Protein AF-A0A8T5UE97-F1 (afdb_monomer_lite)

Radius of gyration: 17.83 Å; chains: 1; bounding box: 37×29×55 Å

Secondary structure (DSSP, 8-state):
-TTSSS-HHHHHHHHHHHHHHHHHHHHHHHHHHT-HHHHHHSHHHHHHHHHIIIIIHHHHHHHHHHHHHHHHHHHHHHHHHHHS-----GGGGHHHHHHHHHHHHHHHHHT--HHHHHHHHHHHHHHHHHHHHH-HHHHHHHTT-

pLDDT: mean 88.89, std 12.0, range [39.75, 97.94]

Sequence (145 aa):
MLFQFGDPLFFVLWLILATVIVFLIMYIAVRLVVSKTKASDKWVLILVLAFIAVLLLPIIVGAVMTVLNLIGGALASLRSALDGGGHNFLGNFAPIIFFLLLLAFTKFLVSISWEHALWVSLLTLFILYIIYSLIPELYNFVQFG

Structure (mmCIF, N/CA/C/O backbone):
data_AF-A0A8T5UE97-F1
#
_entry.id   AF-A0A8T5UE97-F1
#
loop_
_atom_site.group_PDB
_atom_site.id
_atom_site.type_symbol
_atom_site.label_atom_id
_atom_site.label_alt_id
_atom_site.label_comp_id
_atom_site.label_asym_id
_atom_site.label_entity_id
_atom_site.label_seq_id
_atom_site.pdbx_PDB_ins_code
_atom_site.Cartn_x
_atom_site.Cartn_y
_atom_site.Cartn_z
_atom_site.occupancy
_atom_site.B_iso_or_equiv
_atom_site.auth_seq_id
_atom_site.auth_comp_id
_atom_site.auth_asym_id
_atom_site.auth_atom_id
_atom_site.pdbx_PDB_model_num
ATOM 1 N N . MET A 1 1 ? 15.645 -16.531 -9.082 1.00 46.41 1 MET A N 1
ATOM 2 C CA . MET A 1 1 ? 16.631 -15.796 -8.261 1.00 46.41 1 MET A CA 1
ATOM 3 C C . MET A 1 1 ? 15.958 -15.182 -7.021 1.00 46.41 1 MET A C 1
ATOM 5 O O . MET A 1 1 ? 16.250 -14.062 -6.651 1.00 46.41 1 MET A O 1
ATOM 9 N N . LEU A 1 2 ? 15.065 -15.926 -6.345 1.00 42.44 2 LEU A N 1
ATOM 10 C CA . LEU A 1 2 ? 14.198 -15.418 -5.262 1.00 42.44 2 LEU A CA 1
ATOM 11 C C . LEU A 1 2 ? 14.874 -15.351 -3.876 1.00 42.44 2 LEU A C 1
ATOM 13 O O . LEU A 1 2 ? 14.238 -14.931 -2.923 1.00 42.44 2 LEU A O 1
ATOM 17 N N . PHE A 1 3 ? 16.137 -15.779 -3.749 1.00 51.69 3 PHE A N 1
ATOM 18 C CA . PHE A 1 3 ? 16.841 -15.928 -2.461 1.00 51.69 3 PHE A CA 1
ATOM 19 C C . PHE A 1 3 ? 18.337 -15.578 -2.542 1.00 51.69 3 PHE A C 1
ATOM 21 O O . PHE A 1 3 ? 19.134 -16.083 -1.758 1.00 51.69 3 PHE A O 1
ATOM 28 N N . GLN A 1 4 ? 18.752 -14.792 -3.541 1.00 48.94 4 GLN A N 1
ATOM 29 C CA . GLN A 1 4 ? 20.179 -14.592 -3.836 1.00 48.94 4 GLN A CA 1
ATOM 30 C C . GLN A 1 4 ? 20.810 -13.339 -3.214 1.00 48.94 4 GLN A C 1
ATOM 32 O O . GLN A 1 4 ? 22.026 -13.194 -3.293 1.00 48.94 4 GLN A O 1
ATOM 37 N N . PHE A 1 5 ? 20.035 -12.472 -2.558 1.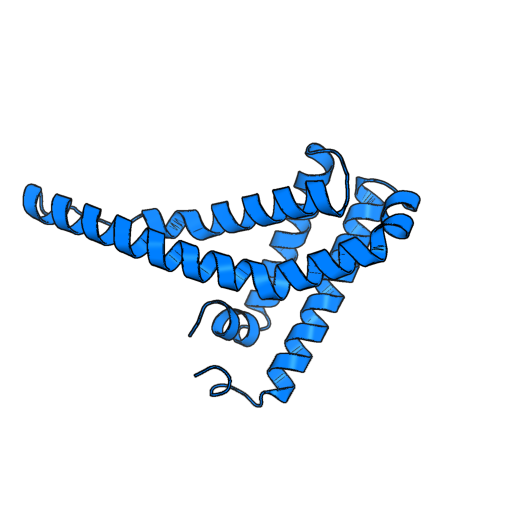00 51.38 5 PHE A N 1
ATOM 38 C CA . PHE A 1 5 ? 20.547 -11.246 -1.945 1.00 51.38 5 PHE A CA 1
ATOM 39 C C . PHE A 1 5 ? 20.044 -11.129 -0.503 1.00 51.38 5 PHE A C 1
ATOM 41 O O . PHE A 1 5 ? 18.864 -10.885 -0.267 1.00 51.38 5 PHE A O 1
ATOM 48 N N . GLY A 1 6 ? 20.950 -11.337 0.455 1.00 58.59 6 GLY A N 1
ATOM 49 C CA . GLY A 1 6 ? 20.649 -11.357 1.888 1.00 58.59 6 GLY A CA 1
ATOM 50 C C . GLY A 1 6 ? 20.182 -12.727 2.382 1.00 58.59 6 GLY A C 1
ATOM 51 O O . GLY A 1 6 ? 19.520 -13.474 1.665 1.00 58.59 6 GLY A O 1
ATOM 52 N N . ASP A 1 7 ? 20.555 -13.071 3.615 1.00 71.88 7 ASP A N 1
ATOM 53 C CA . ASP A 1 7 ? 20.069 -14.277 4.287 1.00 71.88 7 ASP A CA 1
ATOM 54 C C . ASP A 1 7 ? 18.526 -14.278 4.224 1.00 71.88 7 ASP A C 1
ATOM 56 O O . ASP A 1 7 ? 17.917 -13.310 4.699 1.00 71.88 7 ASP A O 1
ATOM 60 N N . PRO A 1 8 ? 17.860 -15.296 3.640 1.00 75.62 8 PRO A N 1
ATOM 61 C CA . PRO A 1 8 ? 16.398 -15.335 3.508 1.00 75.62 8 PRO A CA 1
ATOM 62 C C . PRO A 1 8 ? 15.670 -15.071 4.831 1.00 75.62 8 PRO A C 1
ATOM 64 O O . PRO A 1 8 ? 14.575 -14.507 4.855 1.00 75.62 8 PRO A O 1
ATOM 67 N N . LEU A 1 9 ? 16.321 -15.427 5.939 1.00 80.19 9 LEU A N 1
ATOM 68 C CA . LEU A 1 9 ? 15.894 -15.118 7.293 1.00 80.19 9 LEU A CA 1
ATOM 69 C C . LEU A 1 9 ? 15.716 -13.607 7.531 1.00 80.19 9 LEU A C 1
ATOM 71 O O . LEU A 1 9 ? 14.667 -13.193 8.022 1.00 80.19 9 LEU A O 1
ATOM 75 N N . PHE A 1 10 ? 16.692 -12.771 7.162 1.00 79.12 10 PHE A N 1
ATOM 76 C CA . PHE A 1 10 ? 16.605 -11.317 7.343 1.00 79.12 10 PHE A CA 1
ATOM 77 C C . PHE A 1 10 ? 15.486 -10.710 6.504 1.00 79.12 10 PHE A C 1
ATOM 79 O O . PHE A 1 10 ? 14.767 -9.848 7.001 1.00 79.12 10 PHE A O 1
ATOM 86 N N . PHE A 1 11 ? 15.283 -11.187 5.273 1.00 78.44 11 PHE A N 1
ATOM 87 C CA . PHE A 1 11 ? 14.164 -10.729 4.450 1.00 78.44 11 PHE A CA 1
ATOM 88 C C . PHE A 1 11 ? 12.816 -11.008 5.127 1.00 78.44 11 PHE A C 1
ATOM 90 O O . PHE A 1 11 ? 11.988 -10.107 5.255 1.00 78.44 11 PHE A O 1
ATOM 97 N N . VAL A 1 12 ? 12.608 -12.236 5.614 1.00 86.00 12 VAL A N 1
ATOM 98 C CA . VAL A 1 12 ? 11.372 -12.604 6.320 1.00 86.00 12 VAL A CA 1
ATOM 99 C C . VAL A 1 12 ? 11.187 -11.757 7.583 1.00 86.00 12 VAL A C 1
ATOM 101 O O . VAL A 1 12 ? 10.081 -11.280 7.838 1.00 86.00 12 VAL A O 1
ATOM 104 N N . LEU A 1 13 ? 12.253 -11.513 8.350 1.00 87.69 13 LEU A N 1
ATOM 105 C CA . LEU A 1 13 ? 12.196 -10.659 9.540 1.00 87.69 13 LEU A CA 1
ATOM 106 C C . LEU A 1 13 ? 11.823 -9.211 9.196 1.00 87.69 13 LEU A C 1
ATOM 108 O O . LEU A 1 13 ? 10.941 -8.642 9.842 1.00 87.69 13 LEU A O 1
ATOM 112 N N . TRP A 1 14 ? 12.430 -8.631 8.158 1.00 87.12 14 TRP A N 1
ATOM 113 C CA . TRP A 1 14 ? 12.087 -7.291 7.680 1.00 87.12 14 TRP A CA 1
ATOM 114 C C . TRP A 1 14 ? 10.653 -7.215 7.162 1.00 87.12 14 TRP A C 1
ATOM 116 O O . TRP A 1 14 ? 9.955 -6.241 7.442 1.00 87.12 14 TRP A O 1
ATOM 126 N N . LEU A 1 15 ? 10.184 -8.253 6.466 1.00 90.31 15 LEU A N 1
ATOM 127 C CA . LEU A 1 15 ? 8.819 -8.332 5.957 1.00 90.31 15 LEU A CA 1
ATOM 128 C C . LEU A 1 15 ? 7.799 -8.351 7.099 1.00 90.31 15 LEU A C 1
ATOM 130 O O . LEU A 1 15 ? 6.807 -7.616 7.061 1.00 90.31 15 LEU A O 1
ATOM 134 N N . ILE A 1 16 ? 8.053 -9.166 8.126 1.00 92.69 16 ILE A N 1
ATOM 135 C CA . ILE A 1 16 ? 7.222 -9.224 9.333 1.00 92.69 16 ILE A CA 1
ATOM 136 C C . ILE A 1 16 ? 7.226 -7.860 10.021 1.00 92.69 16 ILE A C 1
ATOM 138 O O . ILE A 1 16 ? 6.156 -7.327 10.316 1.00 92.69 16 ILE A O 1
ATOM 142 N N . LEU A 1 17 ? 8.403 -7.265 10.230 1.00 92.25 17 LEU A N 1
ATOM 143 C CA . LEU A 1 17 ? 8.528 -5.968 10.891 1.00 92.25 17 LEU A CA 1
ATOM 144 C C . LEU A 1 17 ? 7.775 -4.867 10.131 1.00 92.25 17 LEU A C 1
ATOM 146 O O . LEU A 1 17 ? 6.973 -4.153 10.731 1.00 92.25 17 LEU A O 1
ATOM 150 N N . ALA A 1 18 ? 7.972 -4.759 8.816 1.00 92.38 18 ALA A N 1
ATOM 151 C CA . ALA A 1 18 ? 7.270 -3.792 7.977 1.00 92.38 18 ALA A CA 1
ATOM 152 C C . ALA A 1 18 ? 5.753 -4.009 8.014 1.00 92.38 18 ALA A C 1
ATOM 154 O O . ALA A 1 18 ? 5.001 -3.051 8.180 1.00 92.38 18 ALA A O 1
ATOM 155 N N . THR A 1 19 ? 5.299 -5.264 7.946 1.00 95.12 19 THR A N 1
ATOM 156 C CA . THR A 1 19 ? 3.872 -5.604 8.048 1.00 95.12 19 THR A CA 1
ATOM 157 C C . THR A 1 19 ? 3.291 -5.164 9.390 1.00 95.12 19 THR A C 1
ATOM 159 O O . THR A 1 19 ? 2.220 -4.562 9.418 1.00 95.12 19 THR A O 1
ATOM 162 N N . VAL A 1 20 ? 3.996 -5.410 10.498 1.00 96.62 20 VAL A N 1
ATOM 163 C CA . VAL A 1 20 ? 3.565 -4.990 11.840 1.00 96.62 20 VAL A CA 1
ATOM 164 C C . VAL A 1 20 ? 3.503 -3.467 11.944 1.00 96.62 20 VAL A C 1
ATOM 166 O O . VAL A 1 20 ? 2.507 -2.935 12.434 1.00 96.62 20 VAL A O 1
ATOM 169 N N . ILE A 1 21 ? 4.519 -2.752 11.456 1.00 95.56 21 ILE A N 1
ATOM 170 C CA . ILE A 1 21 ? 4.541 -1.282 11.480 1.00 95.56 21 ILE A CA 1
ATOM 171 C C . ILE A 1 21 ? 3.372 -0.721 10.664 1.00 95.56 21 ILE A C 1
ATOM 173 O O . ILE A 1 21 ? 2.605 0.096 11.176 1.00 95.56 21 ILE A O 1
ATOM 177 N N . VAL A 1 22 ? 3.192 -1.188 9.425 1.00 96.56 22 VAL A N 1
ATOM 178 C CA . VAL A 1 22 ? 2.090 -0.749 8.558 1.00 96.56 22 VAL A CA 1
ATOM 179 C C . VAL A 1 22 ? 0.746 -1.079 9.198 1.00 96.56 22 VAL A C 1
ATOM 181 O O . VAL A 1 22 ? -0.125 -0.215 9.245 1.00 96.56 22 VAL A O 1
ATOM 184 N N . PHE A 1 23 ? 0.585 -2.269 9.776 1.00 97.75 23 PHE A N 1
ATOM 185 C CA . PHE A 1 23 ? -0.625 -2.648 10.503 1.00 97.75 23 PHE A CA 1
ATOM 186 C C . PHE A 1 23 ? -0.944 -1.675 11.641 1.00 97.75 23 PHE A C 1
ATOM 188 O O . PHE A 1 23 ? -2.066 -1.171 11.709 1.00 97.75 23 PHE A O 1
ATOM 195 N N . LEU A 1 24 ? 0.023 -1.382 12.515 1.00 97.38 24 LEU A N 1
ATOM 196 C CA . LEU A 1 24 ? -0.179 -0.483 13.654 1.00 97.38 24 LEU A CA 1
ATOM 197 C C . LEU A 1 24 ? -0.575 0.919 13.192 1.00 97.38 24 LEU A C 1
ATOM 199 O O . LEU A 1 24 ? -1.510 1.516 13.728 1.00 97.38 24 LEU A O 1
ATOM 203 N N . ILE A 1 25 ? 0.099 1.420 12.163 1.00 95.75 25 ILE A N 1
ATOM 204 C CA . ILE A 1 25 ? -0.186 2.722 11.572 1.00 95.75 25 ILE A CA 1
ATOM 205 C C . ILE A 1 25 ? -1.582 2.755 10.954 1.00 95.75 25 ILE A C 1
ATOM 207 O O . ILE A 1 25 ? -2.352 3.668 11.248 1.00 95.75 25 ILE A O 1
ATOM 211 N N . MET A 1 26 ? -1.940 1.764 10.138 1.00 96.56 26 MET A N 1
ATOM 212 C CA . MET A 1 26 ? -3.266 1.680 9.529 1.00 96.56 26 MET A CA 1
ATOM 213 C C . MET A 1 26 ? -4.356 1.549 10.589 1.00 96.56 26 MET A C 1
ATOM 215 O O . MET A 1 26 ? -5.402 2.186 10.481 1.00 96.56 26 MET A O 1
ATOM 219 N N . TYR A 1 27 ? -4.112 0.770 11.642 1.00 97.38 27 TYR A N 1
ATOM 220 C CA . TYR A 1 27 ? -5.034 0.623 12.760 1.00 97.38 27 TYR A CA 1
ATOM 221 C C . TYR A 1 27 ? -5.262 1.959 13.477 1.00 97.38 27 TYR A C 1
ATOM 223 O O . TYR A 1 27 ? -6.408 2.348 13.713 1.00 97.38 27 TYR A O 1
ATOM 231 N N . ILE A 1 28 ? -4.188 2.698 13.774 1.00 96.50 28 ILE A N 1
ATOM 232 C CA . ILE A 1 28 ? -4.271 4.041 14.362 1.00 96.50 28 ILE A CA 1
ATOM 233 C C . ILE A 1 28 ? -4.981 5.004 13.403 1.00 96.50 28 ILE A C 1
ATOM 235 O O . ILE A 1 28 ? -5.865 5.741 13.836 1.00 96.50 28 ILE A O 1
ATOM 239 N N . ALA A 1 29 ? -4.666 4.966 12.109 1.00 96.12 29 ALA A N 1
AT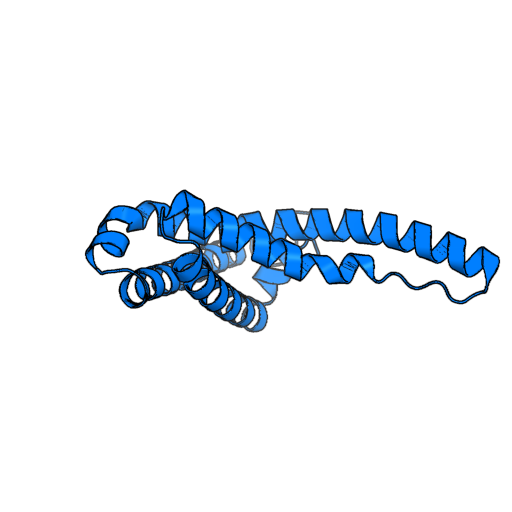OM 240 C CA . ALA A 1 29 ? -5.297 5.811 11.102 1.00 96.12 29 ALA A CA 1
ATOM 241 C C . ALA A 1 29 ? -6.807 5.559 11.035 1.00 96.12 29 ALA A C 1
ATOM 243 O O . ALA A 1 29 ? -7.585 6.498 11.159 1.00 96.12 29 ALA A O 1
ATOM 244 N N . VAL A 1 30 ? -7.247 4.301 10.945 1.00 97.00 30 VAL A N 1
ATOM 245 C CA . VAL A 1 30 ? -8.678 3.949 10.967 1.00 97.00 30 VAL A CA 1
ATOM 246 C C . VAL A 1 30 ? -9.326 4.373 12.288 1.00 97.00 30 VAL A C 1
ATOM 248 O O . VAL A 1 30 ? -10.454 4.867 12.291 1.00 97.00 30 VAL A O 1
ATOM 251 N N . ARG A 1 31 ? -8.619 4.244 13.415 1.00 96.88 31 ARG A N 1
ATOM 252 C CA . ARG A 1 31 ? -9.121 4.654 14.733 1.00 96.88 31 ARG A CA 1
ATOM 253 C C . ARG A 1 31 ? -9.369 6.160 14.833 1.00 96.88 31 ARG A C 1
ATOM 255 O O . ARG A 1 31 ? -10.358 6.550 15.452 1.00 96.88 31 ARG A O 1
ATOM 262 N N . LEU A 1 32 ? -8.466 6.970 14.280 1.00 95.56 32 LEU A N 1
ATOM 263 C CA . LEU A 1 32 ? -8.511 8.434 14.338 1.00 95.56 32 LEU A CA 1
ATOM 264 C C . LEU A 1 32 ? -9.424 9.035 13.268 1.00 95.56 32 LEU A C 1
ATOM 266 O O . LEU A 1 32 ? -10.172 9.960 13.558 1.00 95.56 32 LEU A O 1
ATOM 270 N N . VAL A 1 33 ? -9.359 8.503 12.048 1.00 95.06 33 VAL A N 1
ATOM 271 C CA . VAL A 1 33 ? -10.088 9.019 10.884 1.00 95.06 33 VAL A CA 1
ATOM 272 C C . VAL A 1 33 ? -11.531 8.519 10.866 1.00 95.06 33 VAL A C 1
ATOM 274 O O . VAL A 1 33 ? -12.410 9.247 10.428 1.00 95.06 33 VAL A O 1
ATOM 277 N N . VAL A 1 34 ? -11.791 7.290 11.330 1.00 94.88 34 VAL A N 1
ATOM 278 C CA . VAL A 1 34 ? -13.122 6.666 11.249 1.00 94.88 34 VAL A CA 1
ATOM 279 C C . VAL A 1 34 ? -13.751 6.505 12.626 1.00 94.88 34 VAL A C 1
ATOM 281 O O . VAL A 1 34 ? -14.731 7.172 12.934 1.00 94.88 34 VAL A O 1
ATOM 284 N N . SER A 1 35 ? -13.253 5.570 13.439 1.00 94.50 35 SER A N 1
ATOM 285 C CA . SER A 1 35 ? -13.704 5.360 14.825 1.00 94.50 35 SER A CA 1
ATOM 286 C C . SER A 1 35 ? -12.948 4.217 15.505 1.00 94.50 35 SER A C 1
ATOM 288 O O . SER A 1 35 ? -12.417 3.305 14.866 1.00 94.50 35 SER A O 1
ATOM 290 N N . LYS A 1 36 ? -12.971 4.219 16.845 1.00 94.88 36 LYS A N 1
ATOM 291 C CA . LYS A 1 36 ? -12.417 3.141 17.683 1.00 94.88 36 LYS A CA 1
ATOM 292 C C . LYS A 1 36 ? -13.097 1.792 17.447 1.00 94.88 36 LYS A C 1
ATOM 294 O O . LYS A 1 36 ? -12.403 0.783 17.382 1.00 94.88 36 LYS A O 1
ATOM 299 N N . THR A 1 37 ? -14.421 1.785 17.307 1.00 94.75 37 THR A N 1
ATOM 300 C CA . THR A 1 37 ? -15.203 0.568 17.049 1.00 94.75 37 THR A CA 1
ATOM 301 C C . THR A 1 37 ? -14.816 -0.034 15.709 1.00 94.75 37 THR A C 1
ATOM 303 O O . THR A 1 37 ? -14.422 -1.191 15.656 1.00 94.75 37 THR A O 1
ATOM 306 N N . LYS A 1 38 ? -14.770 0.771 14.639 1.00 93.75 38 LYS A N 1
ATOM 307 C CA . LYS A 1 38 ? -14.411 0.268 13.309 1.00 93.75 38 LYS A CA 1
ATOM 308 C C . LYS A 1 38 ? -13.001 -0.317 13.253 1.00 93.75 38 LYS A C 1
ATOM 310 O O . LYS A 1 38 ? -12.812 -1.367 12.642 1.00 93.75 38 LYS A O 1
ATOM 315 N N . ALA A 1 39 ? -12.030 0.343 13.887 1.00 93.38 39 ALA A N 1
ATOM 316 C CA . ALA A 1 39 ? -10.663 -0.166 13.970 1.00 93.38 39 ALA A CA 1
ATOM 317 C C . ALA A 1 39 ? -10.619 -1.523 14.691 1.00 93.38 39 ALA A C 1
ATOM 319 O O . ALA A 1 39 ? -10.015 -2.467 14.185 1.00 93.38 39 ALA A O 1
ATOM 320 N N . SER A 1 40 ? -11.322 -1.637 15.822 1.00 95.62 40 SER A N 1
ATOM 321 C CA . SER A 1 40 ? -11.406 -2.875 16.600 1.00 95.62 40 SER A CA 1
ATOM 322 C C . SER A 1 40 ? -12.192 -3.983 15.899 1.00 95.62 40 SER A C 1
ATOM 324 O O . SER A 1 40 ? -11.861 -5.142 16.083 1.00 95.62 40 SER A O 1
ATOM 326 N N . ASP A 1 41 ? -13.204 -3.674 15.091 1.00 96.38 41 ASP A N 1
ATOM 327 C CA . ASP A 1 41 ? -14.007 -4.691 14.395 1.00 96.38 41 ASP A CA 1
ATOM 328 C C . ASP A 1 41 ? -13.286 -5.241 13.159 1.00 96.38 41 ASP A C 1
ATOM 330 O O . ASP A 1 41 ? -13.524 -6.366 12.717 1.00 96.38 41 ASP A O 1
ATOM 334 N N . LYS A 1 42 ? -12.417 -4.424 12.555 1.00 96.19 42 LYS A N 1
ATOM 335 C CA . LYS A 1 42 ? -11.747 -4.722 11.284 1.00 96.19 42 LYS A CA 1
ATOM 336 C C . LYS A 1 42 ? -10.251 -4.973 11.432 1.00 96.19 42 LYS A C 1
ATOM 338 O O . LYS A 1 42 ? -9.574 -5.070 10.415 1.00 96.19 42 LYS A O 1
ATOM 343 N N . TRP A 1 43 ? -9.735 -5.139 12.650 1.00 96.50 43 TRP A N 1
ATOM 344 C CA . TRP A 1 43 ? -8.300 -5.303 12.907 1.00 96.50 43 TRP A CA 1
ATOM 345 C C . TRP A 1 43 ? -7.660 -6.430 12.081 1.00 96.50 43 TRP A C 1
ATOM 347 O O . TRP A 1 43 ? -6.597 -6.225 11.505 1.00 96.50 43 TRP A O 1
ATOM 357 N N . VAL A 1 44 ? -8.335 -7.576 11.923 1.00 97.31 44 VAL A N 1
ATOM 358 C CA . VAL A 1 44 ? -7.842 -8.686 11.084 1.00 97.31 44 VAL A CA 1
ATOM 359 C C . VAL A 1 44 ? -7.717 -8.258 9.623 1.00 97.31 44 VAL A C 1
ATOM 361 O O . VAL A 1 44 ? -6.711 -8.527 8.978 1.00 97.31 44 VAL A O 1
ATOM 364 N N . LEU A 1 45 ? -8.720 -7.554 9.094 1.00 97.94 45 LEU A N 1
ATOM 365 C CA . LEU A 1 45 ? -8.715 -7.086 7.707 1.00 97.94 45 LEU A CA 1
ATOM 366 C C . LEU A 1 45 ? -7.688 -5.970 7.489 1.00 97.94 45 LEU A C 1
ATOM 368 O O . LEU A 1 45 ? -7.106 -5.892 6.413 1.00 97.94 45 LEU A O 1
ATOM 372 N N . ILE A 1 46 ? -7.421 -5.155 8.512 1.00 97.31 46 ILE A N 1
ATOM 373 C CA . ILE A 1 46 ? -6.338 -4.166 8.503 1.00 97.31 46 ILE A CA 1
ATOM 374 C C . ILE A 1 46 ? -4.971 -4.867 8.496 1.00 97.31 46 ILE A C 1
ATOM 376 O O . ILE A 1 46 ? -4.092 -4.452 7.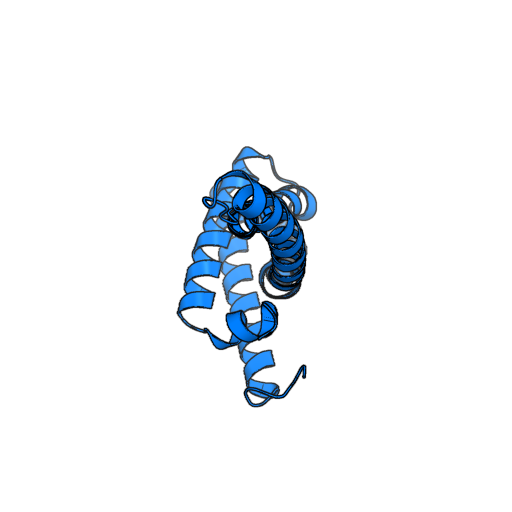750 1.00 97.31 46 ILE A O 1
ATOM 380 N N . LEU A 1 47 ? -4.794 -5.951 9.259 1.00 97.56 47 LEU A N 1
ATOM 381 C CA . LEU A 1 47 ? -3.564 -6.752 9.247 1.00 97.56 47 LEU A CA 1
ATOM 382 C C . LEU A 1 47 ? -3.336 -7.418 7.885 1.00 97.56 47 LEU A C 1
ATOM 384 O O . LEU A 1 47 ? -2.240 -7.342 7.335 1.00 97.56 47 LEU A O 1
ATOM 388 N N . VAL A 1 48 ? -4.381 -8.022 7.315 1.00 97.12 48 VAL A N 1
ATOM 389 C CA . VAL A 1 48 ? -4.334 -8.600 5.965 1.00 97.12 48 VAL A CA 1
ATOM 390 C C . VAL A 1 48 ? -3.989 -7.525 4.937 1.00 97.12 48 VAL A C 1
ATOM 392 O O . VAL A 1 48 ? -3.129 -7.742 4.090 1.00 97.12 48 VAL A O 1
ATOM 395 N N . LEU A 1 49 ? -4.608 -6.348 5.029 1.00 97.12 49 LEU A N 1
ATOM 396 C CA . LEU A 1 49 ? -4.314 -5.232 4.139 1.00 97.12 49 LEU A CA 1
ATOM 397 C C . LEU A 1 49 ? -2.873 -4.733 4.287 1.00 97.12 49 LEU A C 1
ATOM 399 O O . LEU A 1 49 ? -2.230 -4.484 3.275 1.00 97.12 49 LEU A O 1
ATOM 403 N N . ALA A 1 50 ? -2.343 -4.643 5.506 1.00 97.00 50 ALA A N 1
ATOM 404 C CA . ALA A 1 50 ? -0.947 -4.287 5.738 1.00 97.00 50 ALA A CA 1
ATOM 405 C C . ALA A 1 50 ? 0.008 -5.291 5.076 1.00 97.00 50 ALA A C 1
ATOM 407 O O . ALA A 1 50 ? 0.955 -4.891 4.403 1.00 97.00 50 ALA A O 1
ATOM 408 N N . PHE A 1 51 ? -0.282 -6.589 5.187 1.00 94.88 51 PHE A N 1
ATOM 409 C CA . PHE A 1 51 ? 0.500 -7.627 4.518 1.00 94.88 51 PHE A CA 1
ATOM 410 C C . PHE A 1 51 ? 0.418 -7.518 2.988 1.00 94.88 51 PHE A C 1
ATOM 412 O O . PHE A 1 51 ? 1.443 -7.546 2.308 1.00 94.88 51 PHE A O 1
ATOM 419 N N . ILE A 1 52 ? -0.786 -7.326 2.435 1.00 94.50 52 ILE A N 1
ATOM 420 C CA . ILE A 1 52 ? -0.992 -7.087 0.997 1.00 94.50 52 ILE A CA 1
ATOM 421 C C . ILE A 1 52 ? -0.207 -5.850 0.546 1.00 94.50 52 ILE A C 1
ATOM 423 O O . ILE A 1 52 ? 0.438 -5.887 -0.498 1.00 94.50 52 ILE A O 1
ATOM 427 N N . ALA A 1 53 ? -0.239 -4.773 1.328 1.00 93.81 53 ALA A N 1
ATOM 428 C CA . ALA A 1 53 ? 0.412 -3.514 1.001 1.00 93.81 53 ALA A CA 1
ATOM 429 C C . ALA A 1 53 ? 1.941 -3.619 0.984 1.00 93.81 53 ALA A C 1
ATOM 431 O O . ALA A 1 53 ? 2.573 -3.026 0.113 1.00 93.81 53 ALA A O 1
ATOM 432 N N . VAL A 1 54 ? 2.523 -4.386 1.910 1.00 92.50 54 VAL A N 1
ATOM 433 C CA . VAL A 1 54 ? 3.977 -4.571 1.999 1.00 92.50 54 VAL A CA 1
ATOM 434 C C . VAL A 1 54 ? 4.487 -5.595 0.983 1.00 92.50 54 VAL A C 1
ATOM 436 O O . VAL A 1 54 ? 5.550 -5.378 0.404 1.00 92.50 54 VAL A O 1
ATOM 439 N N . LEU A 1 55 ? 3.757 -6.696 0.761 1.00 90.06 55 LEU A N 1
ATOM 440 C CA . LEU A 1 55 ? 4.228 -7.815 -0.062 1.00 90.06 55 LEU A CA 1
ATOM 441 C C . LEU A 1 55 ? 3.639 -7.830 -1.473 1.00 90.06 55 LEU A C 1
ATOM 443 O O . LEU A 1 55 ? 4.376 -7.895 -2.449 1.00 90.06 55 LEU A O 1
ATOM 447 N N . LEU A 1 56 ? 2.311 -7.835 -1.601 1.00 90.00 56 LEU A N 1
ATOM 448 C CA . LEU A 1 56 ? 1.657 -8.110 -2.884 1.00 90.00 56 LEU A CA 1
ATOM 449 C C . LEU A 1 56 ? 1.588 -6.874 -3.778 1.00 90.00 56 LEU A C 1
ATOM 451 O O . LEU A 1 56 ? 1.820 -6.983 -4.981 1.00 90.00 56 LEU A O 1
ATOM 455 N N . LEU A 1 57 ? 1.273 -5.703 -3.216 1.00 89.94 57 LEU A N 1
ATOM 456 C CA . LEU A 1 57 ? 1.148 -4.476 -4.002 1.00 89.94 57 LEU A CA 1
ATOM 457 C C . LEU A 1 57 ? 2.430 -4.122 -4.760 1.00 89.94 57 LEU A C 1
ATOM 459 O O . LEU A 1 57 ? 2.311 -3.824 -5.950 1.00 89.94 57 LEU A O 1
ATOM 463 N N . PRO A 1 58 ? 3.640 -4.173 -4.170 1.00 86.94 58 PRO A N 1
ATOM 464 C CA . PRO A 1 58 ? 4.821 -3.780 -4.921 1.00 86.94 58 PRO A CA 1
ATOM 465 C C . PRO A 1 58 ? 5.190 -4.810 -6.002 1.00 86.94 58 PRO A C 1
ATOM 467 O O . PRO A 1 58 ? 5.639 -4.395 -7.066 1.00 86.94 58 PRO A O 1
ATOM 470 N N . ILE A 1 59 ? 4.873 -6.104 -5.822 1.00 88.38 59 ILE A N 1
ATOM 471 C CA . ILE A 1 59 ? 5.006 -7.130 -6.880 1.00 88.38 59 ILE A CA 1
ATOM 472 C C . ILE A 1 59 ? 4.097 -6.794 -8.063 1.00 88.38 59 ILE A C 1
ATOM 474 O O . ILE A 1 59 ? 4.538 -6.759 -9.214 1.00 88.38 59 ILE A O 1
ATOM 478 N N . ILE A 1 60 ? 2.816 -6.532 -7.779 1.00 89.56 60 ILE A N 1
ATOM 479 C CA . ILE A 1 60 ? 1.826 -6.181 -8.804 1.00 89.56 60 ILE A CA 1
ATOM 480 C C . ILE A 1 60 ? 2.282 -4.922 -9.545 1.00 89.56 60 ILE A C 1
ATOM 482 O O . ILE A 1 60 ? 2.236 -4.874 -10.772 1.00 89.56 60 ILE A O 1
ATOM 486 N N . VAL A 1 61 ? 2.768 -3.918 -8.819 1.00 89.69 61 VAL A N 1
ATOM 487 C CA . VAL A 1 61 ? 3.200 -2.650 -9.409 1.00 89.69 61 VAL A CA 1
ATOM 488 C C . VAL A 1 61 ? 4.502 -2.777 -10.193 1.00 89.69 61 VAL A C 1
ATOM 490 O O . VAL A 1 61 ? 4.604 -2.150 -11.244 1.00 89.69 61 VAL A O 1
ATOM 493 N N . GLY A 1 62 ? 5.443 -3.630 -9.785 1.00 88.19 62 GLY A N 1
ATOM 494 C CA . GLY A 1 62 ? 6.624 -3.963 -10.589 1.00 88.19 62 GLY A CA 1
ATOM 495 C C . GLY A 1 62 ? 6.248 -4.610 -11.928 1.00 88.19 62 GLY A C 1
ATOM 496 O O . GLY A 1 62 ? 6.754 -4.221 -12.987 1.00 88.19 62 GLY A O 1
ATOM 497 N N . ALA A 1 63 ? 5.275 -5.526 -11.915 1.00 88.69 63 ALA A N 1
ATOM 498 C CA . ALA A 1 63 ? 4.740 -6.120 -13.140 1.00 88.69 63 ALA A CA 1
ATOM 499 C C . ALA A 1 63 ? 4.047 -5.071 -14.030 1.00 88.69 63 ALA A C 1
ATOM 501 O O . ALA A 1 63 ? 4.310 -5.006 -15.233 1.00 88.69 63 ALA A O 1
ATOM 502 N N . VAL A 1 64 ? 3.217 -4.199 -13.445 1.00 90.25 64 VAL A N 1
ATOM 503 C CA . VAL A 1 64 ? 2.584 -3.087 -14.173 1.00 90.25 64 VAL A CA 1
ATOM 504 C C . VAL A 1 64 ? 3.634 -2.148 -14.771 1.00 90.25 64 VAL A C 1
ATOM 506 O O . VAL A 1 64 ? 3.532 -1.802 -15.945 1.00 90.25 64 VAL A O 1
ATOM 509 N N . MET A 1 65 ? 4.666 -1.772 -14.013 1.00 90.81 65 MET A N 1
ATOM 510 C CA . MET A 1 65 ? 5.751 -0.910 -14.486 1.00 90.81 65 MET A CA 1
ATOM 511 C C . MET A 1 65 ? 6.477 -1.529 -15.683 1.00 90.81 65 MET A C 1
ATOM 513 O O . MET A 1 65 ? 6.759 -0.831 -16.655 1.00 90.81 65 MET A O 1
ATOM 517 N N . THR A 1 66 ? 6.728 -2.839 -15.645 1.00 90.75 66 THR A N 1
ATOM 518 C CA . THR A 1 66 ? 7.342 -3.578 -16.757 1.00 90.75 66 THR A CA 1
ATOM 519 C C . THR A 1 66 ? 6.491 -3.466 -18.022 1.00 90.75 66 THR A C 1
ATOM 521 O O . THR A 1 66 ? 6.993 -3.068 -19.072 1.00 90.75 66 THR A O 1
ATOM 524 N N . VAL A 1 67 ? 5.186 -3.733 -17.920 1.00 92.31 67 VAL A N 1
ATOM 525 C CA . VAL A 1 67 ? 4.258 -3.631 -19.058 1.00 92.31 67 VAL A CA 1
ATOM 526 C C . VAL A 1 67 ? 4.165 -2.194 -19.581 1.00 92.31 67 VAL A C 1
ATOM 528 O O . VAL A 1 67 ? 4.249 -1.971 -20.789 1.00 92.31 67 VAL A O 1
ATOM 531 N N . LEU A 1 68 ? 4.048 -1.205 -18.690 1.00 93.00 68 LEU A N 1
ATOM 532 C CA . LEU A 1 68 ? 3.983 0.209 -19.067 1.00 93.00 68 LEU A CA 1
ATOM 533 C C . LEU A 1 68 ? 5.261 0.681 -19.761 1.00 93.00 68 LEU A C 1
ATOM 535 O O . LEU A 1 68 ? 5.178 1.426 -20.737 1.00 93.00 68 LEU A O 1
ATOM 539 N N . ASN A 1 69 ? 6.429 0.226 -19.308 1.00 94.06 69 ASN A N 1
ATOM 540 C CA . ASN A 1 69 ? 7.701 0.557 -19.940 1.00 94.06 69 ASN A CA 1
ATOM 541 C C . ASN A 1 69 ? 7.882 -0.117 -21.299 1.00 94.06 69 ASN A C 1
ATOM 543 O O . ASN A 1 69 ? 8.438 0.505 -22.201 1.00 94.06 69 ASN A O 1
ATOM 547 N N . LEU A 1 70 ? 7.386 -1.343 -21.481 1.00 93.88 70 LEU A N 1
ATOM 548 C CA . LEU A 1 70 ? 7.396 -2.009 -22.786 1.00 93.88 70 LEU A CA 1
ATOM 549 C C . LEU A 1 70 ? 6.542 -1.246 -23.804 1.00 93.88 70 LEU A C 1
ATOM 551 O O . LEU A 1 70 ? 7.011 -0.931 -24.899 1.00 93.88 70 LEU A O 1
ATOM 555 N N . ILE A 1 71 ? 5.312 -0.888 -23.426 1.00 93.75 71 ILE A N 1
ATOM 556 C CA . ILE A 1 71 ? 4.408 -0.115 -24.290 1.00 93.75 71 ILE A CA 1
ATOM 557 C C . ILE A 1 71 ? 4.989 1.278 -24.554 1.00 93.75 71 ILE A C 1
ATOM 559 O O . ILE A 1 71 ? 5.064 1.719 -25.701 1.00 93.75 71 ILE A O 1
ATOM 563 N N . GLY A 1 72 ? 5.430 1.971 -23.505 1.00 92.75 72 GLY A N 1
ATOM 564 C CA . GLY A 1 72 ? 5.993 3.311 -23.619 1.00 92.75 72 GLY A CA 1
ATOM 565 C C . GLY A 1 72 ? 7.294 3.346 -24.419 1.00 92.75 72 GLY A C 1
ATOM 566 O O . GLY A 1 72 ? 7.506 4.281 -25.185 1.00 92.75 72 GLY A O 1
ATOM 567 N N . GLY A 1 73 ? 8.127 2.310 -24.312 1.00 94.56 73 GLY A N 1
ATOM 568 C CA . GLY A 1 73 ? 9.324 2.128 -25.130 1.00 94.56 73 GLY A CA 1
ATOM 569 C C . GLY A 1 73 ? 8.997 1.904 -26.607 1.00 94.56 73 GLY A C 1
ATOM 570 O O . GLY A 1 73 ? 9.607 2.540 -27.465 1.00 94.56 73 GLY A O 1
ATOM 571 N N . ALA A 1 74 ? 7.989 1.082 -26.915 1.00 93.19 74 ALA A N 1
ATOM 572 C CA . ALA A 1 74 ? 7.526 0.886 -28.289 1.00 93.19 74 ALA A CA 1
ATOM 573 C C . ALA A 1 74 ? 7.018 2.203 -28.904 1.00 93.19 74 ALA A C 1
ATOM 575 O O . ALA A 1 74 ? 7.447 2.584 -29.993 1.00 93.19 74 ALA A O 1
ATOM 576 N N . LEU A 1 75 ? 6.185 2.956 -28.179 1.00 92.62 75 LEU A N 1
ATOM 577 C CA . LEU A 1 75 ? 5.693 4.266 -28.624 1.00 92.62 75 LEU A CA 1
ATOM 578 C C . LEU A 1 75 ? 6.823 5.290 -28.790 1.00 92.62 75 LEU A C 1
ATOM 580 O O . LEU A 1 75 ? 6.850 6.020 -29.782 1.00 92.62 75 LEU A O 1
ATOM 584 N N . ALA A 1 76 ? 7.774 5.322 -27.854 1.00 93.19 76 ALA A N 1
ATOM 585 C CA . ALA A 1 76 ? 8.949 6.179 -27.953 1.00 93.19 76 ALA A CA 1
ATOM 586 C C . ALA A 1 76 ? 9.782 5.832 -29.194 1.00 93.19 76 ALA A C 1
ATOM 588 O O . ALA A 1 76 ? 10.162 6.734 -29.931 1.00 93.19 76 ALA A O 1
ATOM 589 N N . SER A 1 77 ? 9.998 4.545 -29.484 1.00 93.31 77 SER A N 1
ATOM 590 C CA . SER A 1 77 ? 10.753 4.114 -30.668 1.00 93.31 77 SER A CA 1
ATOM 591 C C . SER A 1 77 ? 10.079 4.519 -31.984 1.00 93.31 77 SER A C 1
ATOM 593 O O . SER A 1 77 ? 10.755 5.010 -32.888 1.00 93.31 77 SER A O 1
ATOM 595 N N . LEU A 1 78 ? 8.746 4.412 -32.066 1.00 92.31 78 LEU A N 1
ATOM 596 C CA . LEU A 1 78 ? 7.970 4.877 -33.219 1.00 92.31 78 LEU A CA 1
ATOM 597 C C . LEU A 1 78 ? 8.099 6.389 -33.405 1.00 92.31 78 LEU A C 1
ATOM 599 O O . LEU A 1 78 ? 8.283 6.858 -34.524 1.00 92.31 78 LEU A O 1
ATOM 603 N N . ARG A 1 79 ? 8.038 7.154 -32.310 1.00 90.31 79 ARG A N 1
ATOM 604 C CA . ARG A 1 79 ? 8.208 8.607 -32.359 1.00 90.31 79 ARG A CA 1
ATOM 605 C C . ARG A 1 79 ? 9.622 9.000 -32.779 1.00 90.31 79 ARG A C 1
ATOM 607 O O . ARG A 1 79 ? 9.777 9.821 -33.675 1.00 90.31 79 ARG A O 1
ATOM 614 N N . SER A 1 80 ? 10.644 8.369 -32.208 1.00 91.94 80 SER A N 1
ATOM 615 C CA . SER A 1 80 ? 12.037 8.616 -32.587 1.00 91.94 80 SER A CA 1
ATOM 616 C C . SER A 1 80 ? 12.307 8.311 -34.061 1.00 91.94 80 SER A C 1
ATOM 618 O O . SER A 1 80 ? 13.113 9.003 -34.673 1.00 91.94 80 SER A O 1
ATOM 620 N N . ALA A 1 81 ? 11.608 7.339 -34.654 1.00 91.56 81 ALA A N 1
ATOM 621 C CA . ALA A 1 81 ? 11.688 7.066 -36.088 1.00 91.56 81 ALA A CA 1
ATOM 622 C C . ALA A 1 81 ? 11.043 8.160 -36.968 1.00 91.56 81 ALA A C 1
ATOM 624 O O . ALA A 1 81 ? 11.370 8.248 -38.149 1.00 91.56 81 ALA A O 1
ATOM 625 N N . LEU A 1 82 ? 10.144 8.985 -36.416 1.00 90.44 82 LEU A N 1
ATOM 626 C CA . LEU A 1 82 ? 9.467 10.076 -37.126 1.00 90.44 82 LEU A CA 1
ATOM 627 C C . LEU A 1 82 ? 10.174 11.429 -36.957 1.00 90.44 82 LEU A C 1
ATOM 629 O O . LEU A 1 82 ? 10.356 12.139 -37.942 1.00 90.44 82 LEU A O 1
ATOM 633 N N . ASP A 1 83 ? 10.534 11.803 -35.724 1.00 89.75 83 ASP A N 1
ATOM 634 C CA . ASP A 1 83 ? 11.042 13.146 -35.388 1.00 89.75 83 ASP A CA 1
ATOM 635 C C . ASP A 1 83 ? 12.283 13.154 -34.471 1.00 89.75 83 ASP A C 1
ATOM 637 O O . ASP A 1 83 ? 12.770 14.223 -34.107 1.00 89.75 83 ASP A O 1
ATOM 641 N N . GLY A 1 84 ? 12.816 11.983 -34.097 1.00 81.69 84 GLY A N 1
ATOM 642 C CA . GLY A 1 84 ? 13.999 11.858 -33.235 1.00 81.69 84 GLY A CA 1
ATOM 643 C C . GLY A 1 84 ? 13.787 12.211 -31.754 1.00 81.69 84 GLY A C 1
ATOM 644 O O . GLY A 1 84 ? 14.755 12.187 -30.996 1.00 81.69 84 GLY A O 1
ATOM 645 N N . GLY A 1 85 ? 12.557 12.520 -31.320 1.00 86.88 85 GLY A N 1
ATOM 646 C CA . GLY A 1 85 ? 12.256 13.046 -29.979 1.00 86.88 85 GLY A CA 1
ATOM 647 C C . GLY A 1 85 ? 11.499 12.097 -29.038 1.00 86.88 85 GLY A C 1
ATOM 648 O O . GLY A 1 85 ? 10.818 12.557 -28.120 1.00 86.88 85 GLY A O 1
ATOM 649 N N . GLY A 1 86 ? 11.524 10.784 -29.272 1.00 87.44 86 GLY A N 1
ATOM 650 C CA . GLY A 1 86 ? 10.750 9.824 -28.484 1.00 87.44 86 GLY A CA 1
ATOM 651 C C . GLY A 1 86 ? 11.284 9.614 -27.063 1.00 87.44 86 GLY A C 1
ATOM 652 O O . GLY A 1 86 ? 12.430 9.219 -26.871 1.00 87.44 86 GLY A O 1
ATOM 653 N N . HIS A 1 87 ? 10.415 9.784 -26.062 1.00 89.06 87 HIS A N 1
ATOM 654 C CA . HIS A 1 87 ? 10.693 9.474 -24.656 1.00 89.06 87 HIS A CA 1
ATOM 655 C C . HIS A 1 87 ? 9.568 8.632 -24.047 1.00 89.06 87 HIS A C 1
ATOM 657 O O . HIS A 1 87 ? 8.387 8.851 -24.320 1.00 89.06 87 HIS A O 1
ATOM 663 N N . ASN A 1 88 ? 9.933 7.674 -23.194 1.00 91.00 88 ASN A N 1
ATOM 664 C CA . ASN A 1 88 ? 8.974 6.861 -22.456 1.00 91.00 88 ASN A CA 1
ATOM 665 C C . ASN A 1 88 ? 8.619 7.538 -21.122 1.00 91.00 88 ASN A C 1
ATOM 667 O O . ASN A 1 88 ? 9.447 7.607 -20.218 1.00 91.00 88 ASN A O 1
ATOM 671 N N . PHE A 1 89 ? 7.366 7.975 -20.992 1.00 89.31 89 PHE A N 1
ATOM 672 C CA . PHE A 1 89 ? 6.812 8.516 -19.746 1.00 89.31 89 PHE A CA 1
ATOM 673 C C . PHE A 1 89 ? 5.793 7.581 -19.081 1.00 89.31 89 PHE A C 1
ATOM 675 O O . PHE A 1 89 ? 5.331 7.870 -17.980 1.00 89.31 89 PHE A O 1
ATOM 682 N N . LEU A 1 90 ? 5.422 6.468 -19.727 1.00 89.88 90 LEU A N 1
ATOM 683 C CA . LEU A 1 90 ? 4.338 5.602 -19.255 1.00 89.88 90 LEU A CA 1
ATOM 684 C C . LEU A 1 90 ? 4.711 4.888 -17.952 1.00 89.88 90 LEU A C 1
ATOM 686 O O . LEU A 1 90 ? 3.857 4.725 -17.084 1.00 89.88 90 LEU A O 1
ATOM 690 N N . GLY A 1 91 ? 5.985 4.530 -17.772 1.00 87.69 91 GLY A N 1
ATOM 691 C CA . GLY A 1 91 ? 6.479 3.940 -16.522 1.00 87.69 91 GLY A CA 1
ATOM 692 C C . GLY A 1 91 ? 6.219 4.809 -15.286 1.00 87.69 91 GLY A C 1
ATOM 693 O O . GLY A 1 91 ? 5.954 4.280 -14.208 1.00 87.69 91 GLY A O 1
ATOM 694 N N . ASN A 1 92 ? 6.180 6.137 -15.447 1.00 88.62 92 ASN A N 1
ATOM 695 C CA . ASN A 1 92 ? 5.965 7.083 -14.348 1.00 88.62 92 ASN A CA 1
ATOM 696 C C . ASN A 1 92 ? 4.540 7.033 -13.767 1.00 88.62 92 ASN A C 1
ATOM 698 O O . ASN A 1 92 ? 4.291 7.621 -12.717 1.00 88.62 92 ASN A O 1
ATOM 702 N N . PHE A 1 93 ? 3.601 6.325 -14.407 1.00 89.50 93 PHE A N 1
ATOM 703 C CA . PHE A 1 93 ? 2.260 6.098 -13.859 1.00 89.50 93 PHE A CA 1
ATOM 704 C C . PHE A 1 93 ? 2.202 4.960 -12.829 1.00 89.50 93 PHE A C 1
ATOM 706 O O . PHE A 1 93 ? 1.206 4.851 -12.111 1.00 89.50 93 PHE A O 1
ATOM 713 N N . ALA A 1 94 ? 3.243 4.130 -12.705 1.00 89.69 94 ALA A N 1
ATOM 714 C CA . ALA A 1 94 ? 3.241 2.999 -11.775 1.00 89.69 94 ALA A CA 1
ATOM 715 C C . ALA A 1 94 ? 2.954 3.397 -10.303 1.00 89.69 94 ALA A C 1
ATOM 717 O O . ALA A 1 94 ? 2.111 2.746 -9.680 1.00 89.69 94 ALA A O 1
ATOM 718 N N . PRO A 1 95 ? 3.519 4.492 -9.746 1.00 88.94 95 PRO A N 1
ATOM 719 C CA . PRO A 1 95 ? 3.186 4.946 -8.392 1.00 88.94 95 PRO A CA 1
ATOM 720 C C . PRO A 1 95 ? 1.724 5.390 -8.233 1.00 88.94 95 PRO A C 1
ATOM 722 O O . PRO A 1 95 ? 1.119 5.181 -7.181 1.00 88.94 95 PRO A O 1
ATOM 725 N N . ILE A 1 96 ? 1.125 5.969 -9.280 1.00 92.31 96 ILE A N 1
ATOM 726 C CA . ILE A 1 96 ? -0.292 6.362 -9.269 1.00 92.31 96 ILE A CA 1
ATOM 727 C C . ILE A 1 96 ? -1.166 5.107 -9.202 1.00 92.31 96 ILE A C 1
ATOM 729 O O . ILE A 1 96 ? -2.099 5.045 -8.403 1.00 92.31 96 ILE A O 1
ATOM 733 N N . ILE A 1 97 ? -0.832 4.075 -9.980 1.00 92.00 97 ILE A N 1
ATOM 734 C CA . ILE A 1 97 ? -1.535 2.786 -9.943 1.00 92.00 97 ILE A CA 1
ATOM 735 C C . ILE A 1 97 ? -1.380 2.121 -8.570 1.00 92.00 97 ILE A C 1
ATOM 737 O O . ILE A 1 97 ? -2.369 1.624 -8.032 1.00 92.00 97 ILE A O 1
ATOM 741 N N . PHE A 1 98 ? -0.188 2.175 -7.963 1.00 92.50 98 PHE A N 1
ATOM 742 C CA . PHE A 1 98 ? 0.036 1.696 -6.593 1.00 92.50 98 PHE A CA 1
ATOM 743 C C . PHE A 1 98 ? -0.937 2.348 -5.606 1.00 92.50 98 PHE A C 1
ATOM 745 O O . PHE A 1 98 ? -1.627 1.655 -4.854 1.00 92.50 98 PHE A O 1
ATOM 752 N N . PHE A 1 99 ? -1.033 3.680 -5.639 1.00 94.88 99 PHE A N 1
ATOM 753 C CA . PHE A 1 99 ? -1.940 4.422 -4.769 1.00 94.88 99 PHE A CA 1
ATOM 754 C C . PHE A 1 99 ? -3.408 4.053 -5.011 1.00 94.88 99 PHE A C 1
ATOM 756 O O . PHE A 1 99 ? -4.142 3.819 -4.052 1.00 94.88 99 PHE A O 1
ATOM 763 N N . LEU A 1 100 ? -3.842 3.960 -6.271 1.00 96.38 100 LEU A N 1
ATOM 764 C CA . LEU A 1 100 ? -5.228 3.619 -6.605 1.00 96.38 100 LEU A CA 1
ATOM 765 C C . LEU A 1 100 ? -5.608 2.208 -6.135 1.00 96.38 100 LEU A C 1
ATOM 767 O O . LEU A 1 100 ? -6.709 2.013 -5.616 1.00 96.38 100 LEU A O 1
ATOM 771 N N . LEU A 1 101 ? -4.697 1.238 -6.261 1.00 95.50 101 LEU A N 1
ATOM 772 C CA . LEU A 1 101 ? -4.900 -0.112 -5.735 1.00 95.50 101 LEU A CA 1
ATOM 773 C C . LEU A 1 101 ? -4.997 -0.100 -4.208 1.00 95.50 101 LEU A C 1
ATOM 775 O O . LEU A 1 101 ? -5.947 -0.655 -3.656 1.00 95.50 101 LEU A O 1
ATOM 779 N N . LEU A 1 102 ? -4.068 0.574 -3.523 1.00 96.25 102 LEU A N 1
ATOM 780 C CA . LEU A 1 102 ? -4.099 0.715 -2.065 1.00 96.25 102 LEU A CA 1
ATOM 781 C C . LEU A 1 102 ? -5.402 1.375 -1.589 1.00 96.25 102 LEU A C 1
ATOM 783 O O . LEU A 1 102 ? -6.010 0.912 -0.622 1.00 96.25 102 LEU A O 1
ATOM 787 N N . LEU A 1 103 ? -5.863 2.409 -2.296 1.00 97.75 103 LEU A N 1
ATOM 788 C CA . LEU A 1 103 ? -7.120 3.101 -2.024 1.00 97.75 103 LEU A CA 1
ATOM 789 C C . LEU A 1 103 ? -8.326 2.171 -2.167 1.00 97.75 103 LEU A C 1
ATOM 791 O O . LEU A 1 103 ? -9.166 2.105 -1.264 1.00 97.75 103 LEU A O 1
ATOM 795 N N . ALA A 1 104 ? -8.402 1.430 -3.272 1.00 97.38 104 ALA A N 1
ATOM 796 C CA . ALA A 1 104 ? -9.465 0.463 -3.511 1.00 97.38 104 ALA A CA 1
ATOM 797 C C . ALA A 1 104 ? -9.471 -0.635 -2.436 1.00 97.38 104 ALA A C 1
ATOM 799 O O . ALA A 1 104 ? -10.508 -0.891 -1.819 1.00 97.38 104 ALA A O 1
ATOM 800 N N . PHE A 1 105 ? -8.318 -1.237 -2.137 1.00 97.00 105 PHE A N 1
ATOM 801 C CA . PHE A 1 105 ? -8.230 -2.259 -1.097 1.00 97.00 105 PHE A CA 1
ATOM 802 C C . PHE A 1 105 ? -8.617 -1.706 0.281 1.00 97.00 105 PHE A C 1
ATOM 804 O O . PHE A 1 105 ? -9.431 -2.315 0.974 1.00 97.00 105 PHE A O 1
ATOM 811 N N . THR A 1 106 ? -8.147 -0.515 0.650 1.00 97.31 106 THR A N 1
ATOM 812 C CA . THR A 1 106 ? -8.538 0.149 1.904 1.00 97.31 106 THR A CA 1
ATOM 813 C C . THR A 1 106 ? -10.046 0.383 1.973 1.00 97.31 106 THR A C 1
ATOM 815 O O . THR A 1 106 ? -10.685 0.059 2.979 1.00 97.31 106 THR A O 1
ATOM 818 N N . LYS A 1 107 ? -10.649 0.875 0.886 1.00 96.88 107 LYS A N 1
ATOM 819 C CA . LYS A 1 107 ? -12.095 1.100 0.792 1.00 96.88 107 LYS A CA 1
ATOM 820 C C . LYS A 1 107 ? -12.895 -0.186 0.999 1.00 96.88 107 LYS A C 1
ATOM 822 O O . LYS A 1 107 ? -13.891 -0.161 1.733 1.00 96.88 107 LYS A O 1
ATOM 827 N N . PHE A 1 108 ? -12.512 -1.269 0.323 1.00 96.88 108 PHE A N 1
ATOM 828 C CA . PHE A 1 108 ? -13.307 -2.496 0.264 1.00 96.88 108 PHE A CA 1
ATOM 829 C C . PHE A 1 108 ? -13.036 -3.446 1.434 1.00 96.88 108 PHE A C 1
ATOM 831 O O . PHE A 1 108 ? -13.996 -3.917 2.040 1.00 96.88 108 PHE A O 1
ATOM 838 N N . LEU A 1 109 ? -11.776 -3.670 1.826 1.00 95.19 109 LEU A N 1
ATOM 839 C CA . LEU A 1 109 ? -11.453 -4.544 2.962 1.00 95.19 109 LEU A CA 1
ATOM 840 C C . LEU A 1 109 ? -11.880 -3.924 4.298 1.00 95.19 109 LEU A C 1
ATOM 842 O O . LEU A 1 109 ? -12.500 -4.595 5.123 1.00 95.19 109 LEU A O 1
ATOM 846 N N . VAL A 1 110 ? -11.608 -2.634 4.520 1.00 95.31 110 VAL A N 1
ATOM 847 C CA . VAL A 1 110 ? -11.970 -1.971 5.789 1.00 95.31 110 VAL A CA 1
ATOM 848 C C . VAL A 1 110 ? -13.442 -1.532 5.791 1.00 95.31 110 VAL A C 1
ATOM 850 O O . VAL A 1 110 ? -14.045 -1.357 6.853 1.00 95.31 110 VAL A O 1
ATOM 853 N N . SER A 1 111 ? -14.078 -1.434 4.616 1.00 96.38 111 SER A N 1
ATOM 854 C CA . SER A 1 111 ? -15.489 -1.060 4.457 1.00 96.38 111 SER A CA 1
ATOM 855 C C . SER A 1 111 ? -15.809 0.300 5.096 1.00 96.38 111 SER A C 1
ATOM 857 O O . SER A 1 111 ? -16.669 0.402 5.980 1.00 96.38 111 SER A O 1
ATOM 859 N N . ILE A 1 112 ? -15.106 1.341 4.649 1.00 95.44 112 ILE A N 1
ATOM 860 C CA . ILE A 1 112 ? -15.242 2.745 5.097 1.00 95.44 112 ILE A CA 1
ATOM 861 C C . ILE A 1 112 ? -15.680 3.644 3.929 1.00 95.44 112 ILE A C 1
ATOM 863 O O . ILE A 1 112 ? -15.833 3.136 2.822 1.00 95.44 112 ILE A O 1
ATOM 867 N N . SER A 1 113 ? -15.962 4.938 4.124 1.00 97.31 113 SER A N 1
ATOM 868 C CA . SER A 1 113 ? -16.281 5.834 2.990 1.00 97.31 113 SER A CA 1
ATOM 869 C C . SER A 1 113 ? -15.028 6.143 2.156 1.00 97.31 113 SER A C 1
ATOM 871 O O . SER A 1 113 ? -13.907 5.961 2.630 1.00 97.31 113 SER A O 1
ATOM 873 N N . TRP A 1 114 ? -15.204 6.599 0.911 1.00 97.25 114 TRP A N 1
ATOM 874 C CA . TRP A 1 114 ? -14.081 6.964 0.034 1.00 97.25 114 TRP A CA 1
ATOM 875 C C . TRP A 1 114 ? -13.218 8.090 0.608 1.00 97.25 114 TRP A C 1
ATOM 877 O O . TRP A 1 114 ? -11.999 8.017 0.513 1.00 97.25 114 TRP A O 1
ATOM 887 N N . GLU A 1 115 ? -13.836 9.074 1.262 1.00 96.75 115 GLU A N 1
ATOM 888 C CA . GLU A 1 115 ? -13.134 10.170 1.935 1.00 96.75 115 GLU A CA 1
ATOM 889 C C . GLU A 1 115 ? -12.193 9.652 3.030 1.00 96.75 115 GLU A C 1
ATOM 891 O O . GLU A 1 115 ? -10.998 9.933 3.015 1.00 96.75 115 GLU A O 1
ATOM 896 N N . HIS A 1 116 ? -12.695 8.810 3.937 1.00 97.00 116 HIS A N 1
ATOM 897 C CA . HIS A 1 116 ? -11.854 8.224 4.977 1.00 97.00 116 HIS A CA 1
ATOM 898 C C . HIS A 1 116 ? -10.796 7.273 4.393 1.00 97.00 116 HIS A C 1
ATOM 900 O O . HIS A 1 116 ? -9.657 7.254 4.860 1.00 97.00 116 HIS A O 1
ATOM 906 N N . ALA A 1 117 ? -11.148 6.492 3.363 1.00 97.44 117 ALA A N 1
ATOM 907 C CA . ALA A 1 117 ? -10.210 5.593 2.691 1.00 97.44 117 ALA A CA 1
ATOM 908 C C . ALA A 1 117 ? -9.048 6.352 2.050 1.00 97.44 117 ALA A C 1
ATOM 910 O O . ALA A 1 117 ? -7.916 5.877 2.123 1.00 97.44 117 ALA A O 1
ATOM 911 N N . LEU A 1 118 ? -9.307 7.529 1.476 1.00 97.50 118 LEU A N 1
ATOM 912 C CA . LEU A 1 118 ? -8.283 8.399 0.906 1.00 97.50 118 LEU A CA 1
ATOM 913 C C . LEU A 1 118 ? -7.253 8.799 1.961 1.00 97.50 118 LEU A C 1
ATOM 915 O O . LEU A 1 118 ? -6.062 8.569 1.758 1.00 97.50 118 LEU A O 1
ATOM 919 N N . TRP A 1 119 ? -7.699 9.303 3.113 1.00 97.00 119 TRP A N 1
ATOM 920 C CA . TRP A 1 119 ? -6.797 9.722 4.189 1.00 97.00 119 TRP A CA 1
ATOM 921 C C . TRP A 1 119 ? -5.994 8.563 4.777 1.00 97.00 119 TRP A C 1
ATOM 923 O O . TRP A 1 119 ? -4.780 8.676 4.949 1.00 97.00 119 TRP A O 1
ATOM 933 N N . VAL A 1 120 ? -6.646 7.423 5.026 1.00 96.69 120 VAL A N 1
ATOM 934 C CA . VAL A 1 120 ? -5.962 6.220 5.523 1.00 96.69 120 VAL A CA 1
ATOM 935 C C . VAL A 1 120 ? -4.924 5.732 4.508 1.00 96.69 120 VAL A C 1
ATOM 937 O O . VAL A 1 120 ? -3.801 5.409 4.892 1.00 96.69 120 VAL A O 1
ATOM 940 N N . SER A 1 121 ? -5.257 5.719 3.217 1.00 96.62 121 SER A N 1
ATOM 941 C CA . SER A 1 121 ? -4.357 5.234 2.161 1.00 96.62 121 SER A CA 1
ATOM 942 C C . SER A 1 121 ? -3.176 6.169 1.928 1.00 96.62 121 SER A C 1
ATOM 944 O O . SER A 1 121 ? -2.064 5.687 1.750 1.00 96.62 121 SER A O 1
ATOM 946 N N . LEU A 1 122 ? -3.381 7.490 1.974 1.00 96.00 122 LEU A N 1
ATOM 947 C CA . LEU A 1 122 ? -2.291 8.466 1.872 1.00 96.00 122 LEU A CA 1
ATOM 948 C C . LEU A 1 122 ? -1.307 8.333 3.032 1.00 96.00 122 LEU A C 1
ATOM 950 O O . L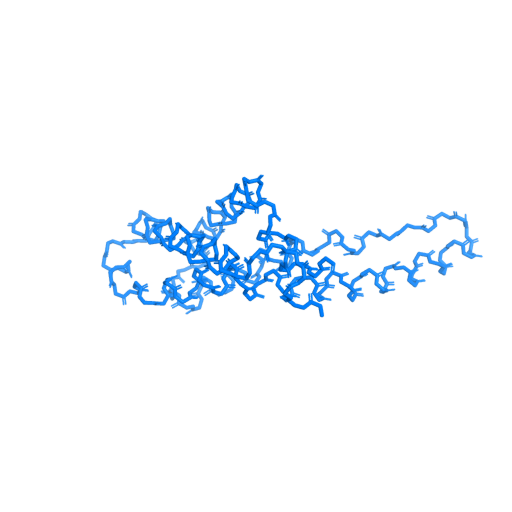EU A 1 122 ? -0.098 8.298 2.811 1.00 96.00 122 LEU A O 1
ATOM 954 N N . LEU A 1 123 ? -1.815 8.206 4.260 1.00 95.38 123 LEU A N 1
ATOM 955 C CA . LEU A 1 123 ? -0.967 8.020 5.435 1.00 95.38 123 LEU A CA 1
ATOM 956 C C . LEU A 1 123 ? -0.195 6.696 5.349 1.00 95.38 123 LEU A C 1
ATOM 958 O O . LEU A 1 123 ? 1.001 6.648 5.626 1.00 95.38 123 LEU A O 1
ATOM 962 N N . THR A 1 124 ? -0.863 5.636 4.896 1.00 94.06 124 THR A N 1
ATOM 963 C CA . THR A 1 124 ? -0.237 4.327 4.671 1.00 94.06 124 THR A CA 1
ATOM 964 C C . THR A 1 124 ? 0.860 4.409 3.613 1.00 94.06 124 THR A C 1
ATOM 966 O O . THR A 1 124 ? 1.962 3.918 3.843 1.00 94.06 124 THR A O 1
ATOM 969 N N . LEU A 1 125 ? 0.593 5.067 2.482 1.00 93.94 125 LEU A N 1
ATOM 970 C CA . LEU A 1 125 ? 1.563 5.267 1.406 1.00 93.94 125 LEU A CA 1
ATOM 971 C C . LEU A 1 125 ? 2.786 6.052 1.891 1.00 93.94 125 LEU A C 1
ATOM 973 O O . LEU A 1 125 ? 3.914 5.685 1.577 1.00 93.94 125 LEU A O 1
ATOM 977 N N . PHE A 1 126 ? 2.567 7.099 2.687 1.00 93.38 126 PHE A N 1
ATOM 978 C CA . PHE A 1 126 ? 3.641 7.898 3.270 1.00 93.38 126 PHE A CA 1
ATOM 979 C C . PHE A 1 126 ? 4.544 7.061 4.186 1.00 93.38 126 PHE A C 1
AT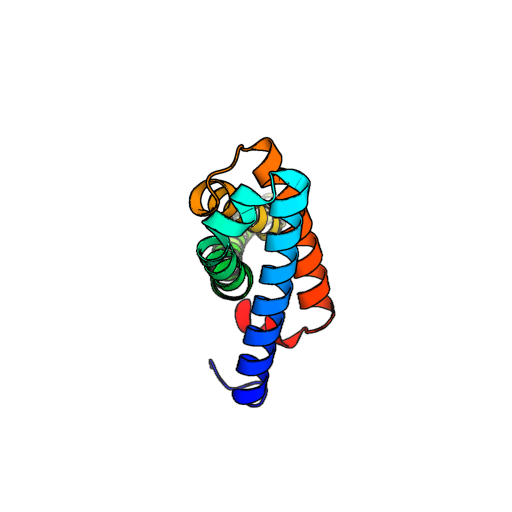OM 981 O O . PHE A 1 126 ? 5.767 7.126 4.079 1.00 93.38 126 PHE A O 1
ATOM 988 N N . ILE A 1 127 ? 3.962 6.219 5.044 1.00 92.56 127 ILE A N 1
ATOM 989 C CA . ILE A 1 127 ? 4.748 5.321 5.898 1.00 92.56 127 ILE A CA 1
ATOM 990 C C . ILE A 1 127 ? 5.456 4.235 5.086 1.00 92.56 127 ILE A C 1
ATOM 992 O O . ILE A 1 127 ? 6.623 3.964 5.353 1.00 92.56 127 ILE A O 1
ATOM 996 N N . LEU A 1 128 ? 4.805 3.646 4.080 1.00 91.44 128 LEU A N 1
ATOM 997 C CA . LEU A 1 128 ? 5.451 2.689 3.174 1.00 91.44 128 LEU A CA 1
ATOM 998 C C . LEU A 1 128 ? 6.669 3.313 2.488 1.00 91.44 128 LEU A C 1
ATOM 1000 O O . LEU A 1 128 ? 7.722 2.687 2.433 1.00 91.44 128 LEU A O 1
ATOM 1004 N N . TYR A 1 129 ? 6.557 4.563 2.039 1.00 89.81 129 TYR A N 1
ATOM 1005 C CA . TYR A 1 129 ? 7.679 5.299 1.463 1.00 89.81 129 TYR A CA 1
ATOM 1006 C C . TYR A 1 129 ? 8.845 5.455 2.454 1.00 89.81 129 TYR A C 1
ATOM 1008 O O . TYR A 1 129 ? 9.995 5.204 2.090 1.00 89.81 129 TYR A O 1
ATOM 1016 N N . ILE A 1 130 ? 8.567 5.806 3.716 1.00 90.75 130 ILE A N 1
ATOM 1017 C CA . ILE A 1 130 ? 9.596 5.873 4.768 1.00 90.75 130 ILE A CA 1
ATOM 1018 C C . ILE A 1 130 ? 10.231 4.496 5.002 1.00 90.75 130 ILE A C 1
ATOM 1020 O O . ILE A 1 130 ? 11.454 4.396 5.044 1.00 90.75 130 ILE A O 1
ATOM 1024 N N . ILE A 1 131 ? 9.426 3.435 5.117 1.00 89.38 131 ILE A N 1
ATOM 1025 C CA . ILE A 1 131 ? 9.913 2.062 5.330 1.00 89.38 131 ILE A CA 1
ATOM 1026 C C . ILE A 1 131 ? 10.849 1.643 4.195 1.00 89.38 131 ILE A C 1
ATOM 1028 O O . ILE A 1 131 ? 11.955 1.186 4.465 1.00 89.38 131 ILE A O 1
ATOM 1032 N N . TYR A 1 132 ? 10.443 1.839 2.940 1.00 85.38 132 TYR A N 1
ATOM 1033 C CA . T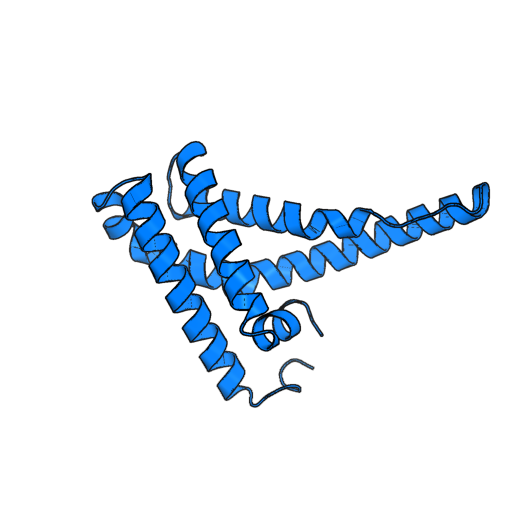YR A 1 132 ? 11.263 1.482 1.781 1.00 85.38 132 TYR A CA 1
ATOM 1034 C C . TYR A 1 132 ? 12.515 2.351 1.635 1.00 85.38 132 TYR A C 1
ATOM 1036 O O . TYR A 1 132 ? 13.509 1.889 1.085 1.00 85.38 132 TYR A O 1
ATOM 1044 N N . SER A 1 133 ? 12.500 3.577 2.166 1.00 86.00 133 SER A N 1
ATOM 1045 C CA . SER A 1 133 ? 13.688 4.438 2.215 1.00 86.00 133 SER A CA 1
ATOM 1046 C C . SER A 1 133 ? 14.686 3.997 3.294 1.00 86.00 133 SER A C 1
ATOM 1048 O O . SER A 1 133 ? 15.891 4.146 3.110 1.00 86.00 133 SER A O 1
ATOM 1050 N N . LEU A 1 134 ? 14.200 3.470 4.423 1.00 84.88 134 LEU A N 1
ATOM 1051 C CA . LEU A 1 134 ? 15.032 3.013 5.543 1.00 84.88 134 LEU A CA 1
ATOM 1052 C C . LEU A 1 134 ? 15.525 1.572 5.385 1.00 84.88 134 LEU A C 1
ATOM 1054 O O . LEU A 1 134 ? 16.573 1.234 5.929 1.00 84.88 134 LEU A O 1
ATOM 1058 N N . ILE A 1 135 ? 14.768 0.733 4.675 1.00 84.38 135 ILE A N 1
ATOM 1059 C CA . ILE A 1 135 ? 15.060 -0.690 4.459 1.00 84.38 135 ILE A CA 1
ATOM 1060 C C . ILE A 1 135 ? 14.998 -0.966 2.945 1.00 84.38 135 ILE A C 1
ATOM 1062 O O . ILE A 1 135 ? 13.995 -1.493 2.443 1.00 84.38 135 ILE A O 1
ATOM 1066 N N . PRO A 1 136 ? 16.040 -0.583 2.183 1.00 76.00 136 PRO A N 1
ATOM 1067 C CA . PRO A 1 136 ? 16.065 -0.741 0.730 1.00 76.00 136 PRO A CA 1
ATOM 1068 C C . PRO A 1 136 ? 15.968 -2.203 0.279 1.00 76.00 136 PRO A C 1
ATOM 1070 O O . PRO A 1 136 ? 15.517 -2.482 -0.830 1.00 76.00 136 PRO A O 1
ATOM 1073 N N . GLU A 1 137 ? 16.352 -3.158 1.126 1.00 75.00 137 GLU A N 1
ATOM 1074 C CA . GLU A 1 137 ? 16.274 -4.594 0.849 1.00 75.00 137 GLU A CA 1
ATOM 1075 C C . GLU A 1 137 ? 14.832 -5.047 0.595 1.00 75.00 137 GLU A C 1
ATOM 1077 O O . GLU A 1 137 ? 14.591 -5.860 -0.297 1.00 75.00 137 GLU A O 1
ATOM 1082 N N . LEU A 1 138 ? 13.860 -4.479 1.321 1.00 75.19 138 LEU A N 1
ATOM 1083 C CA . LEU A 1 138 ? 12.437 -4.732 1.082 1.00 75.19 138 LEU A CA 1
ATOM 1084 C C . LEU A 1 138 ? 11.985 -4.177 -0.268 1.00 75.19 138 LEU A C 1
ATOM 1086 O O . LEU A 1 138 ? 11.157 -4.783 -0.935 1.00 75.19 138 LEU A O 1
ATOM 1090 N N . TYR A 1 139 ? 12.524 -3.036 -0.686 1.00 71.25 139 TYR A N 1
ATOM 1091 C CA . TYR A 1 139 ? 12.185 -2.440 -1.973 1.00 71.25 139 TYR A CA 1
ATOM 1092 C C . TYR A 1 139 ? 12.767 -3.251 -3.140 1.00 71.25 139 TYR A C 1
ATOM 1094 O O . TYR A 1 139 ? 12.038 -3.655 -4.049 1.00 71.25 139 TYR A O 1
ATOM 1102 N N . ASN A 1 140 ? 14.065 -3.552 -3.073 1.00 70.00 140 ASN A N 1
ATOM 1103 C CA . ASN A 1 140 ? 14.804 -4.262 -4.118 1.00 70.00 140 ASN A CA 1
ATOM 1104 C C . ASN A 1 140 ? 14.307 -5.700 -4.312 1.00 70.00 140 ASN A C 1
ATOM 1106 O O . ASN A 1 140 ? 14.244 -6.191 -5.436 1.00 70.00 140 ASN A O 1
ATOM 1110 N N . PHE A 1 141 ? 13.914 -6.376 -3.232 1.00 66.19 141 PHE A N 1
ATOM 1111 C CA . PHE A 1 141 ? 13.359 -7.723 -3.324 1.00 66.19 141 PHE A CA 1
ATOM 1112 C C . PHE A 1 141 ? 12.000 -7.743 -4.036 1.00 66.19 141 PHE A C 1
ATOM 1114 O O . PHE A 1 141 ? 11.728 -8.627 -4.846 1.00 66.19 141 PHE A O 1
ATOM 1121 N N . VAL A 1 142 ? 11.127 -6.778 -3.729 1.00 63.72 142 VAL A N 1
ATOM 1122 C CA . VAL A 1 142 ? 9.714 -6.834 -4.132 1.00 63.72 142 VAL A CA 1
ATOM 1123 C C . VAL A 1 142 ? 9.483 -6.232 -5.528 1.00 63.72 142 VAL A C 1
ATOM 1125 O O . VAL A 1 142 ? 8.542 -6.629 -6.212 1.00 63.72 142 VAL A O 1
ATOM 1128 N N . GLN A 1 143 ? 10.357 -5.337 -6.002 1.00 61.03 143 GLN A N 1
ATOM 1129 C CA . GLN A 1 143 ? 10.308 -4.824 -7.380 1.00 61.03 143 GLN A CA 1
ATOM 1130 C C . GLN A 1 143 ? 11.010 -5.710 -8.422 1.00 61.03 143 GLN A C 1
ATOM 1132 O O . GLN A 1 143 ? 11.019 -5.347 -9.596 1.00 61.03 143 GLN A O 1
ATOM 1137 N N . PHE A 1 144 ? 11.517 -6.879 -8.012 1.00 51.34 144 PHE A N 1
ATOM 1138 C CA . PHE A 1 144 ? 12.376 -7.767 -8.802 1.00 51.34 144 PHE A CA 1
ATOM 1139 C C . PHE A 1 144 ? 13.687 -7.083 -9.216 1.00 51.34 144 PHE A C 1
ATOM 1141 O O . PHE A 1 144 ? 13.815 -6.599 -10.341 1.00 51.34 144 PHE A O 1
ATOM 1148 N N . GLY A 1 145 ? 14.649 -7.039 -8.286 1.00 39.75 145 GLY A N 1
ATOM 1149 C CA . GLY A 1 145 ? 16.057 -6.774 -8.606 1.00 39.75 145 GLY A CA 1
ATOM 1150 C C . GLY A 1 145 ? 16.623 -7.689 -9.689 1.00 39.75 145 GLY A C 1
ATOM 1151 O O . GLY A 1 145 ? 16.081 -8.804 -9.887 1.00 39.75 145 GLY A O 1
#

Foldseek 3Di:
DLCDPDHVVVLVVLLVVQLVVLLVLLLVLCCVLPHPVLSVVQSVLSSVLSSCLLAVLLLVLLVVLVVLQVVLVVQLVVVCVPPNGRDRPSSVCSVVVSLVVSLVSQCPSSVDDSVSSNRSSVSSVVVSVVSCVVCVVSVCSRSPD